Protein AF-A0A1G8JLD0-F1 (afdb_monomer_lite)

Sequence (164 aa):
MHLVMMDKDTTYPDQLTMTPAKEHDRGYLDYERFDRMTDDGYFFVSRLKKNAATREICTFNAGEEKNILSDKMVWIGTPQKLAENVFRVVPEDGHGEVLRLITNRFDISPKEVSDIYRSRWEIELFFKWLKQHVNIKTFYGESENAVKNQVYTALTHCLHVFIQ

InterPro domains:
  IPR002559 Transposase IS4-like domain [PF01609] (25-155)
  IPR012337 Ribonuclease H-like superfamily [SSF53098] (25-160)
  IPR047952 IS4 family transposase [NF033592] (25-159)

Radius of gyration: 19.33 Å; chains: 1; bounding box: 46×34×49 Å

Foldseek 3Di:
DWKWKDAPVDDPPRDIDTDDPDDDDDLLVVQVVQLVCVVVPMKIKDWDDPPWDKAFPDWDDLPPDPFWPTKTWIWTDDPVRTHPDIWIWTWGDPPPDTTTMIINDPPDHSVVSVVSVVVVVVVVVLVVVCVVPQDPPDQPDDDPVSVVVVVVVSVVVSVVVVVD

Structure (mmCIF, N/CA/C/O backbone):
data_AF-A0A1G8JLD0-F1
#
_entry.id   AF-A0A1G8JLD0-F1
#
loop_
_atom_site.group_PDB
_atom_site.id
_atom_site.type_symbol
_atom_site.label_atom_id
_atom_site.label_alt_id
_atom_site.label_comp_id
_atom_site.label_asym_id
_atom_site.label_entity_id
_atom_site.label_seq_id
_atom_site.pdbx_PDB_ins_code
_atom_site.Cartn_x
_atom_site.Cartn_y
_atom_site.Cartn_z
_atom_site.occupancy
_atom_site.B_iso_or_equiv
_atom_site.auth_seq_id
_atom_site.auth_comp_id
_atom_site.auth_asym_id
_atom_site.auth_atom_id
_atom_site.pdbx_PDB_model_num
ATOM 1 N N . MET A 1 1 ? 3.884 9.857 -1.144 1.00 46.53 1 MET A N 1
ATOM 2 C CA . MET A 1 1 ? 3.139 8.602 -0.888 1.00 46.53 1 MET A CA 1
ATOM 3 C C . MET A 1 1 ? 3.301 7.755 -2.134 1.00 46.53 1 MET A C 1
ATOM 5 O O . MET A 1 1 ? 3.071 8.315 -3.194 1.00 46.53 1 MET A O 1
ATOM 9 N N . HIS A 1 2 ? 3.766 6.504 -2.058 1.00 53.81 2 HIS A N 1
ATOM 10 C CA . HIS A 1 2 ? 3.720 5.648 -3.250 1.00 53.81 2 HIS A CA 1
ATOM 11 C C . HIS A 1 2 ? 2.701 4.542 -3.034 1.00 53.81 2 HIS A C 1
ATOM 13 O O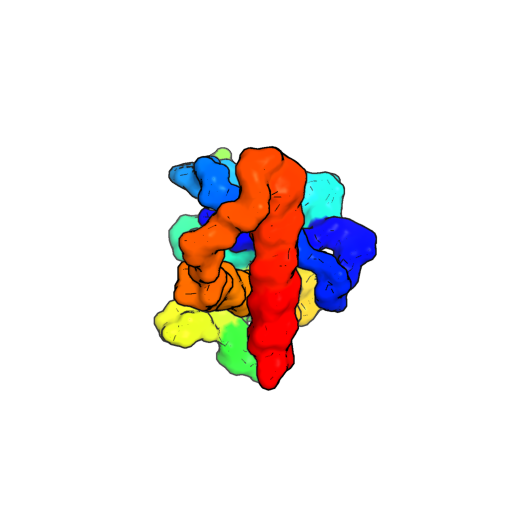 . HIS A 1 2 ? 2.578 4.011 -1.927 1.00 53.81 2 HIS A O 1
ATOM 19 N N . LEU A 1 3 ? 1.981 4.279 -4.110 1.00 61.12 3 LEU A N 1
ATOM 20 C CA . LEU A 1 3 ? 0.708 3.599 -4.166 1.00 61.12 3 LEU A CA 1
ATOM 21 C C . LEU A 1 3 ? 0.865 2.416 -5.112 1.00 61.12 3 LEU A C 1
ATOM 23 O O . LEU A 1 3 ? 1.362 2.594 -6.226 1.00 61.12 3 LEU A O 1
ATOM 27 N N . VAL A 1 4 ? 0.459 1.239 -4.657 1.00 61.78 4 VAL A N 1
ATOM 28 C CA . VAL A 1 4 ? 0.345 0.059 -5.511 1.00 61.78 4 VAL A CA 1
ATOM 29 C C . VAL A 1 4 ? -1.100 -0.019 -5.982 1.00 61.78 4 VAL A C 1
ATOM 31 O O . VAL A 1 4 ? -1.996 0.020 -5.141 1.00 61.78 4 VAL A O 1
ATOM 34 N N . MET A 1 5 ? -1.310 -0.079 -7.299 1.00 63.06 5 MET A N 1
ATOM 35 C CA . MET A 1 5 ? -2.625 -0.082 -7.946 1.00 63.06 5 MET A CA 1
ATOM 36 C C . MET A 1 5 ? -2.847 -1.374 -8.726 1.00 63.06 5 MET A C 1
ATOM 38 O O . MET A 1 5 ? -1.930 -1.854 -9.400 1.00 63.06 5 MET A O 1
ATOM 42 N N . MET A 1 6 ? -4.079 -1.870 -8.688 1.00 60.78 6 MET A N 1
ATOM 43 C CA . MET A 1 6 ? -4.563 -2.985 -9.498 1.00 60.78 6 MET A CA 1
ATOM 44 C C . MET A 1 6 ? -5.938 -2.639 -10.077 1.00 60.78 6 MET A C 1
ATOM 46 O O . MET A 1 6 ? -6.766 -2.035 -9.391 1.00 60.78 6 MET A O 1
ATOM 50 N N . ASP A 1 7 ? -6.161 -2.987 -11.342 1.00 58.12 7 ASP A N 1
ATOM 51 C CA . ASP A 1 7 ? -7.468 -2.868 -11.997 1.00 58.12 7 ASP A CA 1
ATOM 52 C C . ASP A 1 7 ? -8.388 -4.034 -11.575 1.00 58.12 7 ASP A C 1
ATOM 54 O O . ASP A 1 7 ? -7.909 -5.050 -11.064 1.00 58.12 7 ASP A O 1
ATOM 58 N N . LYS A 1 8 ? -9.705 -3.903 -11.773 1.00 50.50 8 LYS A N 1
ATOM 59 C CA . LYS A 1 8 ? -10.717 -4.916 -11.410 1.00 50.50 8 LYS A CA 1
ATOM 60 C C . LYS A 1 8 ? -10.484 -6.267 -12.071 1.00 50.50 8 LYS A C 1
ATOM 62 O O . LYS A 1 8 ? -10.788 -7.292 -11.468 1.00 50.50 8 LYS A O 1
ATOM 67 N N . ASP A 1 9 ? -9.933 -6.260 -13.279 1.00 49.72 9 ASP A N 1
ATOM 68 C CA . ASP A 1 9 ? -9.673 -7.470 -14.059 1.00 49.72 9 ASP A CA 1
ATOM 69 C C . ASP A 1 9 ? -8.317 -8.112 -13.721 1.00 49.72 9 ASP A C 1
ATOM 71 O O . ASP A 1 9 ? -7.913 -9.095 -14.340 1.00 49.72 9 ASP A O 1
ATOM 75 N N . THR A 1 10 ? -7.584 -7.558 -12.747 1.00 53.25 10 THR A N 1
ATOM 76 C CA . THR A 1 10 ? -6.244 -8.017 -12.382 1.00 53.25 10 THR A CA 1
ATOM 77 C C . THR A 1 10 ? -6.238 -8.752 -11.045 1.00 53.25 10 THR A C 1
ATOM 79 O O . THR A 1 10 ? -6.568 -8.192 -9.997 1.00 53.25 10 THR A O 1
ATOM 82 N N . THR A 1 11 ? -5.792 -10.008 -11.061 1.00 49.25 11 THR A N 1
ATOM 83 C CA . THR A 1 11 ? -5.561 -10.798 -9.844 1.00 49.25 11 THR A CA 1
ATOM 84 C C . THR A 1 11 ? -4.099 -10.660 -9.433 1.00 49.25 11 THR A C 1
ATOM 86 O O . THR A 1 11 ? -3.221 -10.639 -10.290 1.00 49.25 11 THR A O 1
ATOM 89 N N . TYR A 1 12 ? -3.796 -10.560 -8.135 1.00 48.78 12 TYR A N 1
ATOM 90 C CA . TYR A 1 12 ? -2.408 -10.707 -7.687 1.00 48.78 12 TYR A CA 1
ATOM 91 C C . TYR A 1 12 ? -1.946 -12.145 -7.990 1.00 48.78 12 TYR A C 1
ATOM 93 O O . TYR A 1 12 ? -2.681 -13.068 -7.629 1.00 48.78 12 TYR A O 1
ATOM 101 N N . PRO A 1 13 ? -0.767 -12.364 -8.610 1.00 48.72 13 PRO A N 1
ATOM 102 C CA . PRO A 1 13 ? 0.320 -11.408 -8.882 1.00 48.72 13 PRO A CA 1
ATOM 103 C C . PRO A 1 13 ? 0.419 -10.882 -10.339 1.00 48.72 13 PRO A C 1
ATOM 105 O O . PRO A 1 13 ? 1.458 -10.345 -10.717 1.00 48.72 13 PRO A O 1
ATOM 108 N N . ASP A 1 14 ? -0.616 -11.017 -11.168 1.00 44.53 14 ASP A N 1
ATOM 109 C CA . ASP A 1 14 ? -0.509 -11.001 -12.637 1.00 44.53 14 ASP A CA 1
ATOM 110 C C . ASP A 1 14 ? -0.166 -9.639 -13.276 1.00 44.53 14 ASP A C 1
ATOM 112 O O . ASP A 1 14 ? 0.464 -9.607 -14.334 1.00 44.53 14 ASP A O 1
ATOM 116 N N . GLN A 1 15 ? -0.522 -8.503 -12.662 1.00 48.38 15 GLN A N 1
ATOM 117 C CA . GLN A 1 15 ? -0.148 -7.170 -13.161 1.00 48.38 15 GLN A CA 1
ATOM 118 C C . GLN A 1 15 ? -0.158 -6.117 -12.041 1.00 48.38 15 GLN A C 1
ATOM 120 O O . GLN A 1 15 ? -1.113 -5.995 -11.278 1.00 48.38 15 GLN A O 1
ATOM 125 N N . LEU A 1 16 ? 0.914 -5.325 -11.942 1.00 48.69 16 LEU A N 1
ATOM 126 C CA . LEU A 1 16 ? 1.089 -4.308 -10.902 1.00 48.69 16 LEU A CA 1
ATOM 127 C C . LEU A 1 16 ? 1.479 -2.983 -11.559 1.00 48.69 16 LEU A C 1
ATOM 129 O O . LEU A 1 16 ? 2.543 -2.874 -12.168 1.00 48.69 16 LEU A O 1
ATOM 133 N N . THR A 1 17 ? 0.621 -1.966 -11.446 1.00 43.81 17 THR A N 1
ATOM 134 C CA . THR A 1 17 ? 0.903 -0.637 -12.007 1.00 43.81 17 THR A CA 1
ATOM 135 C C . THR A 1 17 ? 1.311 0.312 -10.885 1.00 43.81 17 THR A C 1
ATOM 137 O O . THR A 1 17 ? 0.532 0.608 -9.980 1.00 43.81 17 THR A O 1
ATOM 140 N N . MET A 1 18 ? 2.546 0.814 -10.939 1.00 45.03 18 MET A N 1
ATOM 141 C CA . MET A 1 18 ? 3.042 1.837 -10.015 1.00 45.03 18 MET A CA 1
ATOM 142 C C . MET A 1 18 ? 3.069 3.201 -10.695 1.00 45.03 18 MET A C 1
ATOM 144 O O . MET A 1 18 ? 3.731 3.379 -11.716 1.00 45.03 18 MET A O 1
ATOM 148 N N . THR A 1 19 ? 2.412 4.198 -10.105 1.00 42.28 19 THR A N 1
ATOM 149 C CA . THR A 1 19 ? 2.533 5.588 -10.566 1.00 42.28 19 THR A CA 1
ATOM 150 C C . THR A 1 19 ? 3.639 6.314 -9.790 1.00 42.28 19 THR A C 1
ATOM 152 O O . THR A 1 19 ? 3.646 6.268 -8.554 1.00 42.28 19 THR A O 1
ATOM 155 N N . PRO A 1 20 ? 4.576 7.013 -10.463 1.00 34.78 20 PRO A N 1
ATOM 156 C CA . PRO A 1 20 ? 5.553 7.848 -9.780 1.00 34.78 20 PRO A CA 1
ATOM 157 C C . PRO A 1 20 ? 4.844 8.989 -9.043 1.00 34.78 20 PRO A C 1
ATOM 159 O O . PRO A 1 20 ? 4.030 9.720 -9.605 1.00 34.78 20 PRO A O 1
ATOM 162 N N . ALA A 1 21 ? 5.182 9.155 -7.768 1.00 41.16 21 ALA A N 1
ATOM 163 C CA . ALA A 1 21 ? 4.690 10.232 -6.926 1.00 41.16 21 ALA A CA 1
ATOM 164 C C . ALA A 1 21 ? 5.406 11.550 -7.268 1.00 41.16 21 ALA A C 1
ATOM 166 O O . ALA A 1 21 ? 6.278 11.995 -6.526 1.00 41.16 21 ALA A O 1
ATOM 167 N N . LYS A 1 22 ? 5.071 12.181 -8.396 1.00 37.75 22 LYS A N 1
ATOM 168 C CA . LYS A 1 22 ? 5.376 13.603 -8.600 1.00 37.75 22 LYS A CA 1
ATOM 169 C C . LYS A 1 22 ? 4.132 14.420 -8.223 1.00 37.75 22 LYS A C 1
ATOM 171 O O . LYS A 1 22 ? 3.037 14.110 -8.672 1.00 37.75 22 LYS A O 1
ATOM 176 N N . GLU A 1 23 ? 4.329 15.401 -7.339 1.00 37.47 23 GLU A N 1
ATOM 177 C CA . GLU A 1 23 ? 3.379 16.449 -6.892 1.00 37.47 23 GLU A CA 1
ATOM 178 C C . GLU A 1 23 ? 2.284 16.110 -5.860 1.00 37.47 23 GLU A C 1
ATOM 180 O O . GLU A 1 23 ? 1.114 16.355 -6.120 1.00 37.47 23 GLU A O 1
ATOM 185 N N . HIS A 1 24 ? 2.581 15.576 -4.670 1.00 43.19 24 HIS A N 1
ATOM 186 C CA . HIS A 1 24 ? 1.498 15.302 -3.698 1.00 43.19 24 HIS A CA 1
ATOM 187 C C . HIS A 1 24 ? 1.882 15.659 -2.246 1.00 43.19 24 HIS A C 1
ATOM 189 O O . HIS A 1 24 ? 2.104 14.786 -1.406 1.00 43.19 24 HIS A O 1
ATOM 195 N N . ASP A 1 25 ? 1.943 16.968 -1.959 1.00 34.72 25 ASP A N 1
ATOM 196 C CA . ASP A 1 25 ? 2.374 17.559 -0.673 1.00 34.72 25 ASP A CA 1
ATOM 197 C C . ASP A 1 25 ? 1.238 18.062 0.241 1.00 34.72 25 ASP A C 1
ATOM 199 O O . ASP A 1 25 ? 1.463 18.781 1.214 1.00 34.72 25 ASP A O 1
ATOM 203 N N . ARG A 1 26 ? -0.015 17.655 0.011 1.00 44.22 26 ARG A N 1
ATOM 204 C CA . ARG A 1 26 ? -1.113 17.955 0.948 1.00 44.22 26 ARG A CA 1
ATOM 205 C C . ARG A 1 26 ? -1.852 16.681 1.309 1.00 44.22 26 ARG A C 1
ATOM 207 O O . ARG A 1 26 ? -2.461 16.066 0.449 1.00 44.22 26 ARG A O 1
ATOM 214 N N . GLY A 1 27 ? -1.847 16.315 2.595 1.00 47.06 27 GLY A N 1
ATOM 215 C CA . GLY A 1 27 ? -2.547 15.126 3.114 1.00 47.06 27 GLY A CA 1
ATOM 216 C C . GLY A 1 27 ? -4.050 15.069 2.811 1.00 47.06 27 GLY A C 1
ATOM 217 O O . GLY A 1 27 ? -4.643 14.010 2.934 1.00 47.06 27 GLY A O 1
ATOM 218 N N . TYR A 1 28 ? -4.648 16.181 2.374 1.00 50.06 28 TYR A N 1
ATOM 219 C CA . TYR A 1 28 ? -6.040 16.264 1.932 1.00 50.06 28 TYR A CA 1
ATOM 220 C C . TYR A 1 28 ? -6.277 15.774 0.494 1.00 50.06 28 TYR A C 1
ATOM 222 O O . TYR A 1 28 ? -7.378 15.323 0.208 1.00 50.06 28 TYR A O 1
ATOM 230 N N . LEU A 1 29 ? -5.274 15.856 -0.393 1.00 56.19 29 LEU A N 1
ATOM 231 C CA . LEU A 1 29 ? -5.353 15.308 -1.760 1.00 56.19 29 LEU A CA 1
ATOM 232 C C . LEU A 1 29 ? -5.322 13.773 -1.754 1.00 56.19 29 LEU A C 1
ATOM 234 O O . LEU A 1 29 ? -5.737 13.143 -2.721 1.00 56.19 29 LEU A O 1
ATOM 238 N N . ASP A 1 30 ? -4.835 13.174 -0.665 1.00 71.62 30 ASP A N 1
ATOM 239 C CA . ASP A 1 30 ? -4.692 11.726 -0.551 1.00 71.62 30 ASP A CA 1
ATOM 240 C C . ASP A 1 30 ? -6.057 11.033 -0.325 1.00 71.62 30 ASP A C 1
ATOM 242 O O . ASP A 1 30 ? -6.269 9.955 -0.869 1.00 71.62 30 ASP A O 1
ATOM 246 N N . TYR A 1 31 ? -7.004 11.645 0.407 1.00 85.75 31 TYR A N 1
ATOM 247 C CA . TYR A 1 31 ? -8.307 11.022 0.720 1.00 85.75 31 TYR A CA 1
ATOM 248 C C . TYR A 1 31 ? -9.280 11.036 -0.459 1.00 85.75 31 TYR A C 1
ATOM 250 O O . TYR A 1 31 ? -9.759 9.979 -0.847 1.00 85.75 31 TYR A O 1
ATOM 258 N N . GLU A 1 32 ? -9.480 12.199 -1.092 1.00 85.62 32 GLU A N 1
ATOM 259 C CA . GLU A 1 32 ? -10.313 12.321 -2.305 1.00 85.62 32 GLU A CA 1
ATOM 260 C C . GLU A 1 32 ? -9.821 11.391 -3.423 1.00 85.62 32 GLU A C 1
ATOM 262 O O . GLU A 1 32 ? -10.594 10.915 -4.249 1.00 85.62 32 GLU A O 1
ATOM 267 N N . ARG A 1 33 ? -8.512 11.117 -3.458 1.00 85.25 33 ARG A N 1
ATOM 268 C CA . ARG A 1 33 ? -7.926 10.159 -4.392 1.00 85.25 33 ARG A CA 1
ATOM 269 C C . ARG A 1 33 ? -8.284 8.716 -4.042 1.00 85.25 33 ARG A C 1
ATOM 271 O O . ARG A 1 33 ? -8.568 7.951 -4.956 1.00 85.25 33 ARG A O 1
ATOM 278 N N . PHE A 1 34 ? -8.246 8.336 -2.766 1.00 90.12 34 PHE A N 1
ATOM 279 C CA . PHE A 1 34 ? -8.678 7.003 -2.343 1.00 90.12 34 PHE A CA 1
ATOM 280 C C . PHE A 1 34 ? -10.165 6.775 -2.616 1.00 90.12 34 PHE A C 1
ATOM 282 O O . PHE A 1 34 ? -10.520 5.687 -3.068 1.00 90.12 34 PHE A O 1
ATOM 289 N N . ASP A 1 35 ? -10.994 7.799 -2.402 1.00 91.69 35 ASP A N 1
ATOM 290 C CA . ASP A 1 35 ? -12.416 7.768 -2.749 1.00 91.69 35 ASP A CA 1
ATOM 291 C C . ASP A 1 35 ? -12.591 7.565 -4.250 1.00 91.69 35 ASP A C 1
ATOM 293 O O . ASP A 1 35 ? -13.083 6.522 -4.662 1.00 91.69 35 ASP A O 1
ATOM 297 N N . ARG A 1 36 ? -12.030 8.461 -5.073 1.00 90.69 36 ARG A N 1
ATOM 298 C CA . ARG A 1 36 ? -12.125 8.361 -6.536 1.00 90.69 36 ARG A CA 1
ATOM 299 C C . ARG A 1 36 ? -11.665 7.010 -7.065 1.00 90.69 36 ARG A C 1
ATOM 301 O O . ARG A 1 36 ? -12.315 6.430 -7.916 1.00 90.69 36 ARG A O 1
ATOM 308 N N . MET A 1 37 ? -10.538 6.502 -6.574 1.00 87.81 37 MET A N 1
ATOM 309 C CA . MET A 1 37 ? -10.045 5.196 -7.001 1.00 87.81 37 MET A CA 1
ATOM 310 C C . MET A 1 37 ? -11.001 4.068 -6.630 1.00 87.81 37 MET A C 1
ATOM 312 O O . MET A 1 37 ? -11.160 3.142 -7.414 1.00 87.81 37 MET A O 1
ATOM 316 N N . THR A 1 38 ? -11.627 4.147 -5.458 1.00 92.25 38 THR A N 1
ATOM 317 C CA . THR A 1 38 ? -12.635 3.173 -5.032 1.00 92.25 38 THR A CA 1
ATOM 318 C C . THR A 1 38 ? -13.884 3.272 -5.902 1.00 92.25 38 THR A C 1
ATOM 320 O O . THR A 1 38 ? -14.363 2.243 -6.378 1.00 92.25 38 THR A O 1
ATOM 323 N N . ASP A 1 39 ? -14.348 4.489 -6.184 1.00 92.44 39 ASP A N 1
ATOM 324 C CA . ASP A 1 39 ? -15.528 4.758 -7.010 1.00 92.44 39 ASP A CA 1
ATOM 325 C C . ASP A 1 39 ? -15.315 4.314 -8.468 1.00 92.44 39 ASP A C 1
ATOM 327 O O . ASP A 1 39 ? -16.179 3.670 -9.066 1.00 92.44 39 ASP A O 1
ATOM 331 N N . ASP A 1 40 ? -14.120 4.562 -9.011 1.00 90.94 40 ASP A N 1
ATOM 332 C CA . ASP A 1 40 ? -13.684 4.103 -10.334 1.00 90.94 40 ASP A CA 1
ATOM 333 C C . ASP A 1 40 ? -13.429 2.581 -10.364 1.00 90.94 40 ASP A C 1
ATOM 335 O O . ASP A 1 40 ? -13.303 1.975 -11.429 1.00 90.94 40 ASP A O 1
ATOM 339 N N . GLY A 1 41 ? -13.393 1.931 -9.197 1.00 88.06 41 GLY A N 1
ATOM 340 C CA . GLY A 1 41 ? -13.278 0.487 -9.061 1.00 88.06 41 GLY A CA 1
ATOM 341 C C . GLY A 1 41 ? -11.867 -0.067 -8.915 1.00 88.06 41 GLY A C 1
ATOM 342 O O . GLY A 1 41 ? -11.716 -1.282 -8.856 1.00 88.06 41 GLY A O 1
ATOM 343 N N . TYR A 1 42 ? -10.847 0.776 -8.839 1.00 87.69 42 TYR A N 1
ATOM 344 C CA . TYR A 1 42 ? -9.471 0.337 -8.651 1.00 87.69 42 TYR A CA 1
ATOM 345 C C . TYR A 1 42 ? -9.221 -0.174 -7.241 1.00 87.69 42 TYR A C 1
ATOM 347 O O . TYR A 1 42 ? -9.708 0.382 -6.256 1.00 87.69 42 TYR A O 1
ATOM 355 N N . PHE A 1 43 ? -8.345 -1.165 -7.136 1.00 91.00 43 PHE A N 1
ATOM 356 C CA . PHE A 1 43 ? -7.837 -1.649 -5.866 1.00 91.00 43 PHE A CA 1
ATOM 357 C C . PHE A 1 43 ? -6.451 -1.104 -5.572 1.00 91.00 43 PHE A C 1
ATOM 359 O O . PHE A 1 43 ? -5.638 -0.904 -6.478 1.00 91.00 43 PHE A O 1
ATOM 366 N N . PHE A 1 44 ? -6.161 -0.875 -4.291 1.00 90.25 44 PHE A N 1
ATOM 367 C CA . PHE A 1 44 ? -4.866 -0.329 -3.913 1.00 90.25 44 PHE A CA 1
ATOM 368 C C . PHE A 1 44 ? -4.357 -0.771 -2.551 1.00 90.25 44 PHE A C 1
ATOM 370 O O . PHE A 1 44 ? -5.132 -1.075 -1.651 1.00 90.25 44 PHE A O 1
ATOM 377 N N . VAL A 1 45 ? -3.037 -0.693 -2.378 1.00 91.56 45 VAL A N 1
ATOM 378 C CA . VAL A 1 45 ? -2.373 -0.703 -1.070 1.00 91.56 45 VAL A CA 1
ATOM 379 C C . VAL A 1 45 ? -1.419 0.489 -0.994 1.00 91.56 45 VAL A C 1
ATOM 381 O O . VAL A 1 45 ? -0.625 0.742 -1.904 1.00 91.56 45 VAL A O 1
ATOM 384 N N . SER A 1 46 ? -1.500 1.251 0.096 1.00 90.06 46 SER A N 1
ATOM 385 C CA . SER A 1 46 ? -0.662 2.430 0.330 1.00 90.06 46 SER A CA 1
ATOM 386 C C . SER A 1 46 ? -0.208 2.525 1.778 1.00 90.06 46 SER A C 1
ATOM 388 O O . SER A 1 46 ? -0.841 1.984 2.678 1.00 90.06 46 SER A O 1
ATOM 390 N N . ARG A 1 47 ? 0.852 3.297 2.029 1.00 89.44 47 ARG A N 1
ATOM 391 C CA . ARG A 1 47 ? 1.240 3.687 3.387 1.00 89.44 47 ARG A CA 1
ATOM 392 C C . ARG A 1 47 ? 0.516 4.963 3.788 1.00 89.44 47 ARG A C 1
ATOM 394 O O . ARG A 1 47 ? 0.732 6.024 3.199 1.00 89.44 47 ARG A O 1
ATOM 401 N N . LEU A 1 48 ? -0.269 4.868 4.849 1.00 89.19 48 LEU A N 1
ATOM 402 C CA . LEU A 1 48 ? -0.916 5.996 5.488 1.00 89.19 48 LEU A CA 1
ATOM 403 C C . LEU A 1 48 ? 0.101 6.803 6.316 1.00 89.19 48 LEU A C 1
ATOM 405 O O . LEU A 1 48 ? 0.991 6.250 6.972 1.00 89.19 48 LEU A O 1
ATOM 409 N N . LYS A 1 49 ? -0.015 8.137 6.293 1.00 85.44 49 LYS A N 1
ATOM 410 C CA . LYS A 1 49 ? 0.857 9.029 7.078 1.00 85.44 49 LYS A CA 1
ATOM 411 C C . LYS A 1 49 ? 0.650 8.790 8.578 1.00 85.44 49 LYS A C 1
ATOM 413 O O . LYS A 1 49 ? -0.468 8.540 9.024 1.00 85.44 49 LYS A O 1
ATOM 418 N N . LYS A 1 50 ? 1.717 8.915 9.380 1.00 83.31 50 LYS A N 1
ATOM 419 C CA . LYS A 1 50 ? 1.664 8.676 10.839 1.00 83.31 50 LYS A CA 1
ATOM 420 C C . LYS A 1 50 ? 0.573 9.497 11.530 1.00 83.31 50 LYS A C 1
ATOM 422 O O . LYS A 1 50 ? -0.165 8.962 12.348 1.00 83.31 50 LYS A O 1
ATOM 427 N N . ASN A 1 51 ? 0.443 10.763 11.147 1.00 83.50 51 ASN A N 1
ATOM 428 C CA . ASN A 1 51 ? -0.521 11.721 11.683 1.00 83.50 51 ASN A CA 1
ATOM 429 C C . ASN A 1 51 ? -1.886 11.710 10.970 1.00 83.50 51 ASN A C 1
ATOM 431 O O . ASN A 1 51 ? -2.697 12.59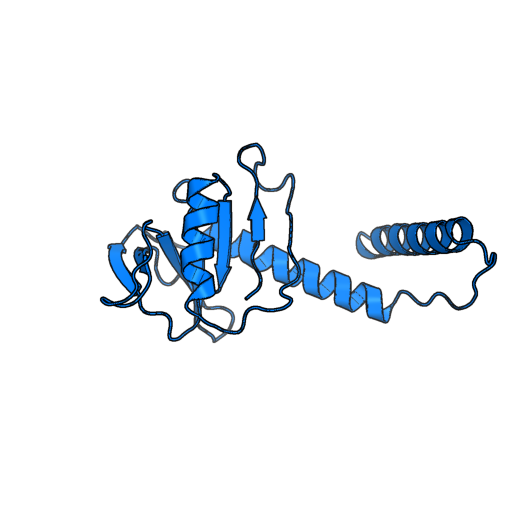9 11.220 1.00 83.50 51 ASN A O 1
ATOM 435 N N . ALA A 1 52 ? -2.148 10.758 10.070 1.00 87.06 52 ALA A N 1
ATOM 436 C CA . ALA A 1 52 ? -3.454 10.653 9.437 1.00 87.06 52 ALA A CA 1
ATOM 437 C C . ALA A 1 52 ? -4.512 10.285 10.483 1.00 87.06 52 ALA A C 1
ATOM 439 O O . ALA A 1 52 ? -4.393 9.262 11.173 1.00 87.06 52 ALA A O 1
ATOM 440 N N . ALA A 1 53 ? -5.537 11.129 10.579 1.00 89.81 53 ALA A N 1
ATOM 441 C CA . ALA A 1 53 ? -6.686 10.902 11.436 1.00 89.81 53 ALA A CA 1
ATOM 442 C C . ALA A 1 53 ? -7.507 9.728 10.896 1.00 89.81 53 ALA A C 1
ATOM 444 O O . ALA A 1 53 ? -7.816 9.663 9.706 1.00 89.81 53 ALA A O 1
ATOM 445 N N . THR A 1 54 ? -7.834 8.793 11.781 1.00 92.06 54 THR A N 1
ATOM 446 C CA . THR A 1 54 ? -8.663 7.631 11.466 1.00 92.06 54 THR A CA 1
ATOM 447 C C . THR A 1 54 ? -9.629 7.383 12.602 1.00 92.06 54 THR A C 1
ATOM 449 O O . THR A 1 54 ? -9.228 7.422 13.767 1.00 92.06 54 THR A O 1
ATOM 452 N N . ARG A 1 55 ? -10.876 7.076 12.265 1.00 93.06 55 ARG A N 1
ATOM 453 C CA . ARG A 1 55 ? -11.906 6.671 13.213 1.00 93.06 55 ARG A CA 1
ATOM 454 C C . ARG A 1 55 ? -12.249 5.212 12.959 1.00 93.06 55 ARG A C 1
ATOM 456 O O . ARG A 1 55 ? -12.764 4.877 11.898 1.00 93.06 55 ARG A O 1
ATOM 463 N N . GLU A 1 56 ? -11.939 4.362 13.928 1.00 95.00 56 GLU A N 1
ATOM 464 C CA . GLU A 1 56 ? -12.252 2.935 13.870 1.00 95.00 56 GLU A CA 1
ATOM 465 C C . GLU A 1 56 ? -13.770 2.709 13.836 1.00 95.00 56 GLU A C 1
ATOM 467 O O . GLU A 1 56 ? -14.523 3.384 14.541 1.00 95.00 56 GLU A O 1
ATOM 472 N N . ILE A 1 57 ? -14.195 1.771 12.992 1.00 96.00 57 ILE A N 1
ATOM 473 C CA . ILE A 1 57 ? -15.576 1.293 12.886 1.00 96.00 57 ILE A CA 1
ATOM 474 C C . ILE A 1 57 ? -15.668 -0.099 13.508 1.00 96.00 57 ILE A C 1
ATOM 476 O O . ILE A 1 57 ? -16.524 -0.343 14.355 1.00 96.00 57 ILE A O 1
ATOM 480 N N . CYS A 1 58 ? -14.763 -0.995 13.114 1.00 95.19 58 CYS A N 1
ATOM 481 C CA . CYS A 1 58 ? -14.610 -2.314 13.711 1.00 95.19 58 CYS A CA 1
ATOM 482 C C . CYS A 1 58 ? -13.183 -2.845 13.522 1.00 95.19 58 CYS A C 1
ATOM 484 O O . CYS A 1 58 ? -12.420 -2.360 12.681 1.00 95.19 58 CYS A O 1
ATOM 486 N N . THR A 1 59 ? -12.846 -3.863 14.310 1.00 96.31 59 THR A N 1
ATOM 487 C CA . THR A 1 59 ? -11.588 -4.605 14.226 1.00 96.31 59 THR A CA 1
ATOM 488 C C . THR A 1 59 ? -11.884 -6.027 13.745 1.00 96.31 59 THR A C 1
ATOM 490 O O . THR A 1 59 ? -12.799 -6.680 14.249 1.00 96.31 59 THR A O 1
ATOM 493 N N . PHE A 1 60 ? -11.118 -6.492 12.763 1.00 93.06 60 PHE A N 1
ATOM 494 C CA . PHE A 1 60 ? -11.143 -7.853 12.238 1.00 93.06 60 PHE A CA 1
ATOM 495 C C . PHE A 1 60 ? -10.137 -8.745 12.977 1.00 93.06 60 PHE A C 1
ATOM 497 O O . PHE A 1 60 ? -9.278 -8.270 13.724 1.00 93.06 60 PHE A O 1
ATOM 504 N N . ASN A 1 61 ? -10.226 -10.059 12.759 1.00 89.69 61 ASN A N 1
ATOM 505 C CA . ASN A 1 61 ? -9.214 -10.987 13.252 1.00 89.69 61 ASN A CA 1
ATOM 506 C C . ASN A 1 61 ? -7.938 -10.855 12.401 1.00 89.69 61 ASN A C 1
ATOM 508 O O . ASN A 1 61 ? -7.961 -11.145 11.208 1.00 89.69 61 ASN A O 1
ATOM 512 N N . ALA A 1 62 ? -6.835 -10.439 13.024 1.00 84.38 62 ALA A N 1
ATOM 513 C CA . ALA A 1 62 ? -5.537 -10.283 12.367 1.00 84.38 62 ALA A CA 1
ATOM 514 C C . ALA A 1 62 ? -4.832 -11.621 12.051 1.00 84.38 62 ALA A C 1
ATOM 516 O O . ALA A 1 62 ? -3.817 -11.627 11.358 1.00 84.38 62 ALA A O 1
ATOM 517 N N . GLY A 1 63 ? -5.367 -12.749 12.530 1.00 85.00 63 GLY A N 1
ATOM 518 C CA . GLY A 1 63 ? -4.746 -14.065 12.407 1.00 85.00 63 GLY A CA 1
ATOM 519 C C . GLY A 1 63 ? -3.571 -14.252 13.371 1.00 85.00 63 GLY A C 1
ATOM 520 O O . GLY A 1 63 ? -3.467 -13.569 14.388 1.00 85.00 63 GLY A O 1
ATOM 521 N N . GLU A 1 64 ? -2.692 -15.203 13.053 1.00 83.62 64 GLU A N 1
ATOM 522 C CA . GLU A 1 64 ? -1.519 -15.558 13.873 1.00 83.62 64 GLU A CA 1
ATOM 523 C C . GLU A 1 64 ? -0.218 -14.875 13.405 1.00 83.62 64 GLU A C 1
ATOM 525 O O . GLU A 1 64 ? 0.869 -15.158 13.915 1.00 83.62 64 GLU A O 1
ATOM 530 N N . GLU A 1 65 ? -0.310 -13.970 12.428 1.00 86.44 65 GLU A N 1
ATOM 531 C CA . GLU A 1 65 ? 0.849 -13.306 11.834 1.00 86.44 65 GLU A CA 1
ATOM 532 C C . GLU A 1 65 ? 1.506 -12.337 12.819 1.00 86.44 65 GLU A C 1
ATOM 534 O O . GLU A 1 65 ? 0.937 -11.317 13.203 1.00 86.44 65 GLU A O 1
ATOM 539 N N . LYS A 1 66 ? 2.749 -12.636 13.209 1.00 83.44 66 LYS A N 1
ATOM 540 C CA . LYS A 1 66 ? 3.456 -11.903 14.274 1.00 83.44 66 LYS A CA 1
ATOM 541 C C . LYS A 1 66 ? 3.750 -10.442 13.936 1.00 83.44 66 LYS A C 1
ATOM 543 O O . LYS A 1 66 ? 3.895 -9.633 14.846 1.00 83.44 66 LYS A O 1
ATOM 548 N N . ASN A 1 67 ? 3.907 -10.118 12.654 1.00 90.12 67 ASN A N 1
ATOM 549 C CA . ASN A 1 67 ? 4.201 -8.760 12.200 1.00 90.12 67 ASN A CA 1
ATOM 550 C C . ASN A 1 67 ? 2.940 -7.902 12.047 1.00 90.12 67 ASN A C 1
ATOM 552 O O . ASN A 1 67 ? 3.063 -6.680 12.016 1.00 90.12 67 ASN A O 1
ATOM 556 N N . ILE A 1 68 ? 1.750 -8.502 11.963 1.00 94.62 68 ILE A N 1
ATOM 557 C CA . ILE A 1 68 ? 0.488 -7.771 11.844 1.00 94.62 68 ILE A CA 1
ATOM 558 C C . ILE A 1 68 ? 0.001 -7.400 13.246 1.00 94.62 68 ILE A C 1
ATOM 560 O O . ILE A 1 68 ? -0.296 -8.255 14.074 1.00 94.62 68 ILE A O 1
ATOM 56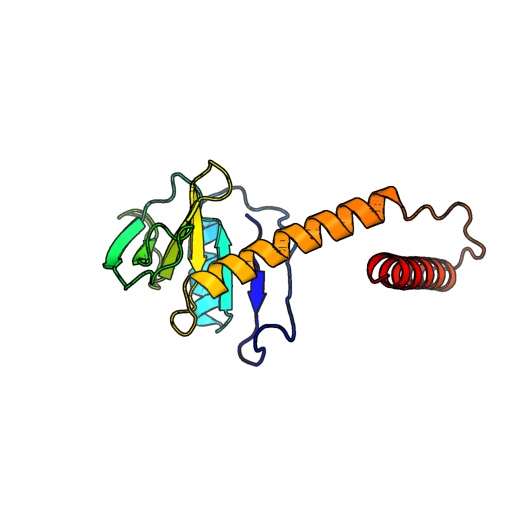4 N N . LEU A 1 69 ? -0.102 -6.101 13.520 1.00 94.25 69 LEU A N 1
ATOM 565 C CA . LEU A 1 69 ? -0.482 -5.596 14.842 1.00 94.25 69 LEU A CA 1
ATOM 566 C C . LEU A 1 69 ? -1.997 -5.526 15.017 1.00 94.25 69 LEU A C 1
ATOM 568 O O . LEU A 1 69 ? -2.508 -5.648 16.127 1.00 94.25 69 LEU A O 1
ATOM 572 N N . SER A 1 70 ? -2.719 -5.252 13.931 1.00 95.06 70 SER A N 1
ATOM 573 C CA . SER A 1 70 ? -4.181 -5.266 13.905 1.00 95.06 70 SER A CA 1
ATOM 574 C C . SER A 1 70 ? -4.695 -5.232 12.471 1.00 95.06 70 SER A C 1
ATOM 576 O O . SER A 1 70 ? -3.957 -4.917 11.539 1.00 95.06 70 SER A O 1
ATOM 578 N N . ASP A 1 71 ? -5.983 -5.499 12.318 1.00 96.81 71 ASP A N 1
ATOM 579 C CA . ASP A 1 71 ? -6.700 -5.350 11.062 1.00 96.81 71 ASP A CA 1
ATOM 580 C C . ASP A 1 71 ? -8.023 -4.631 11.335 1.00 96.81 71 ASP A C 1
ATOM 582 O O . ASP A 1 71 ? -8.799 -5.068 12.183 1.00 96.81 71 ASP A O 1
ATOM 586 N N . LYS A 1 72 ? -8.254 -3.475 10.707 1.00 97.12 72 LYS A N 1
ATOM 587 C CA . LYS A 1 72 ? -9.324 -2.551 11.111 1.00 97.12 72 LYS A CA 1
ATOM 588 C C . LYS A 1 72 ? -10.063 -1.966 9.927 1.00 97.12 72 LYS A C 1
ATOM 590 O O . LYS A 1 72 ? -9.436 -1.524 8.971 1.00 97.12 72 LYS A O 1
ATOM 595 N N . MET A 1 73 ? -11.380 -1.831 10.048 1.00 97.50 73 MET A N 1
ATOM 596 C CA . MET A 1 73 ? -12.175 -0.969 9.177 1.00 97.50 73 MET A CA 1
ATOM 597 C C . MET A 1 73 ? -12.273 0.425 9.792 1.00 97.50 73 MET A C 1
ATOM 599 O O . MET A 1 73 ? -12.644 0.570 10.960 1.00 97.50 73 MET A O 1
ATOM 603 N N . VAL A 1 74 ? -11.943 1.459 9.024 1.00 96.06 74 VAL A N 1
ATOM 604 C CA . VAL A 1 74 ? -11.869 2.843 9.498 1.00 96.06 74 VAL A CA 1
ATOM 605 C C . VAL A 1 74 ? -12.497 3.824 8.512 1.00 96.06 74 VAL A C 1
ATOM 607 O O . VAL A 1 74 ? -12.426 3.659 7.295 1.00 96.06 74 VAL A O 1
ATOM 610 N N . TRP A 1 75 ? -13.019 4.917 9.058 1.00 94.50 75 TRP A N 1
ATOM 611 C CA . TRP A 1 75 ? -13.137 6.178 8.336 1.00 94.50 75 TRP A CA 1
ATOM 612 C C . TRP A 1 75 ? -11.804 6.925 8.394 1.00 94.50 75 TRP A C 1
ATOM 614 O O . TRP A 1 75 ? -11.171 6.972 9.455 1.00 94.50 75 TRP A O 1
ATOM 624 N N . ILE A 1 76 ? -11.382 7.542 7.292 1.00 91.75 76 ILE A N 1
ATOM 625 C CA . ILE A 1 76 ? -10.152 8.346 7.242 1.00 91.75 76 ILE A CA 1
ATOM 626 C C . ILE A 1 76 ? -10.483 9.834 7.116 1.00 91.75 76 ILE A C 1
ATOM 628 O O . ILE A 1 76 ? -11.404 10.217 6.401 1.00 91.75 76 ILE A O 1
ATOM 632 N N . GLY A 1 77 ? -9.731 10.678 7.820 1.00 88.38 77 GLY A N 1
ATOM 633 C CA . GLY A 1 77 ? -9.927 12.126 7.837 1.00 88.38 77 GLY A CA 1
ATOM 634 C C . GLY A 1 77 ? -10.375 12.689 9.184 1.00 88.38 77 GLY A C 1
ATOM 635 O O . GLY A 1 77 ? -10.455 11.988 10.193 1.00 88.38 77 GLY A O 1
ATOM 636 N N . THR A 1 78 ? -10.590 14.002 9.212 1.00 85.38 78 THR A N 1
ATOM 637 C CA . THR A 1 78 ? -11.067 14.732 10.398 1.00 85.38 78 THR A CA 1
ATOM 638 C C . THR A 1 78 ? -12.572 14.982 10.285 1.00 85.38 78 THR A C 1
ATOM 640 O O . THR A 1 78 ? -13.122 14.864 9.192 1.00 85.38 78 THR A O 1
ATOM 643 N N . PRO A 1 79 ? -13.267 15.393 11.363 1.00 81.75 79 PRO A N 1
ATOM 644 C CA . PRO A 1 79 ? -14.690 15.732 11.281 1.00 81.75 79 PRO A CA 1
ATOM 645 C C . PRO A 1 79 ? -15.024 16.805 10.235 1.00 81.75 79 PRO A C 1
ATOM 647 O O . PRO A 1 79 ? -16.136 16.824 9.725 1.00 81.75 79 PRO A O 1
ATOM 650 N N . GLN A 1 80 ? -14.078 17.698 9.916 1.00 80.62 80 GLN A N 1
ATOM 651 C CA . GLN A 1 80 ? -14.265 18.726 8.886 1.00 80.62 80 GLN A CA 1
ATOM 652 C C . GLN A 1 80 ? -14.020 18.213 7.462 1.00 80.62 80 GLN A C 1
ATOM 654 O O . GLN A 1 80 ? -14.511 18.814 6.512 1.00 80.62 80 GLN A O 1
ATOM 659 N N . LYS A 1 81 ? -13.213 17.159 7.302 1.00 80.00 81 LYS A N 1
ATOM 660 C CA . LYS A 1 81 ? -12.853 16.600 5.998 1.00 80.00 81 LYS A CA 1
ATOM 661 C C . LYS A 1 81 ? -12.606 15.101 6.139 1.00 80.00 81 LYS A C 1
ATOM 663 O O . LYS A 1 81 ? -11.481 14.667 6.409 1.00 80.00 81 LYS A O 1
ATOM 668 N N . LEU A 1 82 ? -13.699 14.357 6.009 1.00 86.12 82 LEU A N 1
ATOM 669 C CA . LEU A 1 82 ? -13.773 12.901 6.048 1.00 86.12 82 LEU A CA 1
ATOM 670 C C . LEU A 1 82 ? -13.811 12.371 4.613 1.00 86.12 82 LEU A C 1
ATOM 672 O O . LEU A 1 82 ? -14.407 13.019 3.756 1.00 86.12 82 LEU A O 1
ATOM 676 N N . ALA A 1 83 ? -13.187 11.224 4.367 1.00 89.12 83 ALA A N 1
ATOM 677 C CA . ALA A 1 83 ? -13.416 10.484 3.133 1.00 89.12 83 ALA A CA 1
ATOM 678 C C . ALA A 1 83 ? -14.866 9.987 3.052 1.00 89.12 83 ALA A C 1
ATOM 680 O O . ALA A 1 83 ? -15.511 9.776 4.084 1.00 89.12 83 ALA A O 1
ATOM 681 N N . GLU A 1 84 ? -15.353 9.801 1.831 1.00 91.94 84 GLU A N 1
ATOM 682 C CA . GLU A 1 84 ? -16.714 9.330 1.551 1.00 91.94 84 GLU A CA 1
ATOM 683 C C . GLU A 1 84 ? -16.837 7.808 1.666 1.00 91.94 84 GLU A C 1
ATOM 685 O O . GLU A 1 84 ? -17.876 7.301 2.097 1.00 91.94 84 GLU A O 1
ATOM 690 N N . ASN A 1 85 ? -15.758 7.082 1.372 1.00 94.25 85 ASN A N 1
ATOM 691 C CA . ASN A 1 85 ? -15.676 5.637 1.517 1.00 94.25 85 ASN A CA 1
ATOM 692 C C . ASN A 1 85 ? -15.024 5.211 2.844 1.00 94.25 85 ASN A C 1
ATOM 694 O O . ASN A 1 85 ? -14.244 5.931 3.479 1.00 94.25 85 ASN A O 1
ATOM 698 N N . VAL A 1 86 ? -15.324 3.974 3.246 1.00 95.38 86 VAL A N 1
ATOM 699 C CA . VAL A 1 86 ? -14.640 3.284 4.346 1.00 95.38 86 VAL A CA 1
ATOM 700 C C . VAL A 1 86 ? -13.458 2.488 3.814 1.00 95.38 86 VAL A C 1
ATOM 702 O O . VAL A 1 86 ? -13.528 1.876 2.750 1.00 95.38 86 VAL A O 1
ATOM 705 N N . PHE A 1 87 ? -12.378 2.448 4.587 1.00 96.31 87 PHE A N 1
ATOM 706 C CA . PHE A 1 87 ? -11.154 1.759 4.197 1.00 96.31 87 PHE A CA 1
ATOM 707 C C . PHE A 1 87 ? -10.713 0.773 5.262 1.00 96.31 87 PHE A C 1
ATOM 709 O O . PHE A 1 87 ? -11.088 0.865 6.432 1.00 96.31 87 PHE A O 1
ATOM 716 N N . ARG A 1 88 ? -9.862 -0.159 4.858 1.00 97.19 88 ARG A N 1
ATOM 717 C CA . ARG A 1 88 ? -9.177 -1.072 5.757 1.00 97.19 88 ARG A CA 1
ATOM 718 C C . ARG A 1 88 ? -7.793 -0.530 6.073 1.00 97.19 88 ARG A C 1
ATOM 720 O O . ARG A 1 88 ? -7.071 -0.106 5.171 1.00 97.19 88 ARG A O 1
ATOM 727 N N . VAL A 1 89 ? -7.415 -0.548 7.347 1.00 96.62 89 VAL A N 1
ATOM 728 C CA . VAL A 1 89 ? -6.068 -0.226 7.811 1.00 96.62 89 VAL A CA 1
ATOM 729 C C . VAL A 1 89 ? -5.463 -1.433 8.511 1.00 96.62 89 VAL A C 1
ATOM 731 O O . VAL A 1 89 ? -6.028 -1.943 9.476 1.00 96.62 89 VAL A O 1
ATOM 734 N N . VAL A 1 90 ? -4.282 -1.830 8.045 1.00 96.25 90 VAL A N 1
ATOM 735 C CA . VAL A 1 90 ? -3.489 -2.949 8.558 1.00 96.25 90 VAL A CA 1
ATOM 736 C C . VAL A 1 90 ? -2.159 -2.395 9.076 1.00 96.25 90 VAL A C 1
ATOM 738 O O . VAL A 1 90 ? -1.239 -2.152 8.290 1.00 96.25 90 VAL A O 1
ATOM 741 N N . PRO A 1 91 ? -2.052 -2.069 10.376 1.00 95.06 91 PRO A N 1
ATOM 742 C CA . PRO A 1 91 ? -0.783 -1.710 10.982 1.00 95.06 91 PRO A CA 1
ATOM 743 C C . PRO A 1 91 ? 0.115 -2.938 11.133 1.00 95.06 91 PRO A C 1
ATOM 745 O O . PRO A 1 91 ? -0.315 -3.951 11.682 1.00 95.06 91 PRO A O 1
ATOM 748 N N . GLU A 1 92 ? 1.370 -2.817 10.721 1.00 94.12 92 GLU A N 1
ATOM 749 C CA . GLU A 1 92 ? 2.385 -3.860 10.856 1.00 94.12 92 GLU A CA 1
ATOM 750 C C . GLU A 1 92 ? 3.705 -3.309 11.406 1.00 94.12 92 GLU A C 1
ATOM 752 O O . GLU A 1 92 ? 3.987 -2.112 11.290 1.00 94.12 92 GLU A O 1
ATOM 757 N N . ASP A 1 93 ? 4.526 -4.181 11.990 1.00 91.81 93 ASP A N 1
ATOM 758 C CA . ASP A 1 93 ? 5.903 -3.857 12.362 1.00 91.81 93 ASP A CA 1
ATOM 759 C C . ASP A 1 93 ? 6.845 -4.009 11.156 1.00 91.81 93 ASP A C 1
ATOM 761 O O . ASP A 1 93 ? 7.220 -5.113 10.758 1.00 91.81 93 ASP A O 1
ATOM 765 N N . GLY A 1 94 ? 7.239 -2.877 10.572 1.00 82.62 94 GLY A N 1
ATOM 766 C CA . GLY A 1 94 ? 8.190 -2.787 9.468 1.00 82.62 94 GLY A CA 1
ATOM 767 C C . GLY A 1 94 ? 9.624 -2.594 9.956 1.00 82.62 94 GLY A C 1
ATOM 768 O O . GLY A 1 94 ? 10.259 -1.608 9.588 1.00 82.62 94 GLY A O 1
ATOM 769 N N . HIS A 1 95 ? 10.129 -3.519 10.776 1.00 81.38 95 HIS A N 1
ATOM 770 C CA . HIS A 1 95 ? 11.487 -3.500 11.344 1.00 81.38 95 HIS A CA 1
ATOM 771 C C . HIS A 1 95 ? 11.750 -2.349 12.333 1.00 81.38 95 HIS A C 1
ATOM 773 O O . HIS A 1 95 ? 12.712 -1.591 12.194 1.00 81.38 95 HIS A O 1
ATOM 779 N N . GLY A 1 96 ? 10.909 -2.229 13.362 1.00 81.62 96 GLY A N 1
ATOM 780 C CA . GLY A 1 96 ? 11.049 -1.231 14.426 1.00 81.62 96 GLY A CA 1
ATOM 781 C C . GLY A 1 96 ? 10.305 0.077 14.149 1.00 81.62 96 GLY A C 1
ATOM 782 O O . GLY A 1 96 ? 10.323 0.989 14.977 1.00 81.62 96 GLY A O 1
ATOM 783 N N . GLU A 1 97 ? 9.619 0.175 13.008 1.00 88.00 97 GLU A N 1
ATOM 784 C CA . GLU A 1 97 ? 8.682 1.249 12.699 1.00 88.00 97 GLU A CA 1
ATOM 785 C C . GLU A 1 97 ? 7.306 0.667 12.367 1.00 88.00 97 GLU A C 1
ATOM 787 O O . GLU A 1 97 ? 7.169 -0.168 11.478 1.00 88.00 97 GLU A O 1
ATOM 792 N N . VAL A 1 98 ? 6.259 1.182 13.017 1.00 91.00 98 VAL A N 1
ATOM 793 C CA . VAL A 1 98 ? 4.884 0.813 12.668 1.00 91.00 98 VAL A CA 1
ATOM 794 C C . VAL A 1 98 ? 4.502 1.423 11.319 1.00 91.00 98 VAL A C 1
ATOM 796 O O . VAL A 1 98 ? 4.387 2.649 11.167 1.00 91.00 98 VAL A O 1
ATOM 799 N N . LEU A 1 99 ? 4.265 0.556 10.339 1.00 91.12 99 LEU A N 1
ATOM 800 C CA . LEU A 1 99 ? 3.714 0.904 9.039 1.00 91.12 99 LEU A CA 1
ATOM 801 C C . LEU A 1 99 ? 2.199 0.768 9.106 1.00 91.12 99 LEU A C 1
ATOM 803 O O . LEU A 1 99 ? 1.675 -0.286 9.429 1.00 91.12 99 LEU A O 1
ATOM 807 N N . ARG A 1 100 ? 1.476 1.846 8.802 1.00 93.44 100 ARG A N 1
ATOM 808 C CA . ARG A 1 100 ? 0.014 1.820 8.692 1.00 93.44 100 ARG A CA 1
ATOM 809 C C . ARG A 1 100 ? -0.340 1.640 7.226 1.00 93.44 100 ARG A C 1
ATOM 811 O O . ARG A 1 100 ? -0.254 2.610 6.473 1.00 93.44 100 ARG A O 1
ATOM 818 N N . LEU A 1 101 ? -0.689 0.428 6.815 1.00 93.88 101 LEU A N 1
ATOM 819 C CA . LEU A 1 101 ? -1.105 0.161 5.440 1.00 93.88 101 LEU A CA 1
ATOM 820 C C . LEU A 1 101 ? -2.597 0.446 5.296 1.00 93.88 101 LEU A C 1
ATOM 822 O O . LEU A 1 101 ? -3.362 0.096 6.185 1.00 93.88 101 LEU A O 1
ATOM 826 N N . ILE A 1 102 ? -3.005 1.108 4.216 1.00 94.88 102 ILE A N 1
ATOM 827 C CA . ILE A 1 102 ? -4.403 1.399 3.885 1.00 94.88 102 ILE A CA 1
ATOM 828 C C . ILE A 1 102 ? -4.767 0.769 2.543 1.00 94.88 102 ILE A C 1
ATOM 830 O O . ILE A 1 102 ? -3.980 0.828 1.596 1.00 94.88 102 ILE A O 1
ATOM 834 N N . THR A 1 103 ? -5.959 0.182 2.472 1.00 95.50 103 THR A N 1
ATOM 835 C CA . THR A 1 103 ? -6.490 -0.480 1.280 1.00 95.50 103 THR A CA 1
ATOM 836 C C . THR A 1 103 ? -8.018 -0.423 1.239 1.00 95.50 103 THR A C 1
ATOM 838 O O . THR A 1 103 ? -8.672 -0.271 2.271 1.00 95.50 103 THR A O 1
ATOM 841 N N . ASN A 1 104 ? -8.589 -0.565 0.045 1.00 95.69 104 ASN A N 1
ATOM 842 C CA . ASN A 1 104 ? -10.007 -0.851 -0.171 1.00 95.69 104 ASN A CA 1
ATOM 843 C C . ASN A 1 104 ? -10.285 -2.349 -0.448 1.00 95.69 104 ASN A C 1
ATOM 845 O O . ASN A 1 104 ? -11.415 -2.711 -0.764 1.00 95.69 104 ASN A O 1
ATOM 849 N N . ARG A 1 105 ? -9.281 -3.231 -0.307 1.00 94.69 105 ARG A N 1
ATOM 850 C CA . ARG A 1 105 ? -9.423 -4.695 -0.402 1.00 94.69 105 ARG A CA 1
ATOM 851 C C . ARG A 1 105 ? -9.794 -5.306 0.953 1.00 94.69 105 ARG A C 1
ATOM 853 O O . ARG A 1 105 ? -8.979 -5.371 1.880 1.00 94.69 105 ARG A O 1
ATOM 860 N N . PHE A 1 106 ? -11.026 -5.793 1.053 1.00 94.56 106 PHE A N 1
ATOM 861 C CA . PHE A 1 106 ? -11.541 -6.536 2.215 1.00 94.56 106 PHE A CA 1
ATOM 862 C C . PHE A 1 106 ? -11.588 -8.053 1.981 1.00 94.56 106 PHE A C 1
ATOM 864 O O . PHE A 1 106 ? -11.876 -8.813 2.897 1.00 94.56 106 PHE A O 1
ATOM 871 N N . ASP A 1 107 ? -11.300 -8.483 0.758 1.00 93.69 107 ASP A N 1
ATOM 872 C CA . ASP A 1 107 ? -11.360 -9.858 0.262 1.00 93.69 107 ASP A CA 1
ATOM 873 C C . ASP A 1 107 ? -10.072 -10.668 0.501 1.00 93.69 107 ASP A C 1
ATOM 875 O O . ASP A 1 107 ? -10.103 -11.891 0.412 1.00 93.69 107 ASP A O 1
ATOM 879 N N . ILE A 1 108 ? -8.957 -10.003 0.825 1.00 93.25 108 ILE A N 1
ATOM 880 C CA . ILE A 1 108 ? -7.637 -10.629 1.033 1.00 93.25 108 ILE A CA 1
ATOM 881 C C . ILE A 1 108 ? -7.213 -10.625 2.504 1.00 93.25 108 ILE A C 1
ATOM 883 O O . ILE A 1 108 ? -7.717 -9.851 3.321 1.00 93.25 108 ILE A O 1
ATOM 887 N N . SER A 1 109 ? -6.252 -11.462 2.874 1.00 94.56 109 SER A N 1
ATOM 888 C CA . SER A 1 109 ? -5.703 -11.497 4.232 1.00 94.56 109 SER A CA 1
ATOM 889 C C . SER A 1 109 ? -4.842 -10.258 4.557 1.00 94.56 109 SER A C 1
ATOM 891 O O . SER A 1 109 ? -4.281 -9.631 3.655 1.00 94.56 109 SER A O 1
ATOM 893 N N . PRO A 1 110 ? -4.670 -9.895 5.846 1.00 94.81 110 PRO A N 1
ATOM 894 C CA . PRO A 1 110 ? -3.746 -8.827 6.253 1.00 94.81 110 PRO A CA 1
ATOM 895 C C . PRO A 1 110 ? -2.304 -9.072 5.791 1.00 94.81 110 PRO A C 1
ATOM 897 O O . PRO A 1 110 ? -1.579 -8.133 5.463 1.00 94.81 110 PRO A O 1
ATOM 900 N N . LYS A 1 111 ? -1.906 -10.348 5.732 1.00 93.00 111 LYS A N 1
ATOM 901 C CA 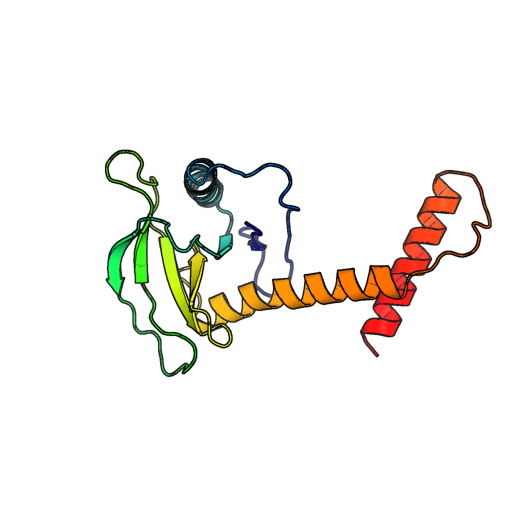. LYS A 1 111 ? -0.612 -10.779 5.208 1.00 93.00 111 LYS A CA 1
ATOM 902 C C . LYS A 1 111 ? -0.460 -10.432 3.731 1.00 93.00 111 LYS A C 1
ATOM 904 O O . LYS A 1 111 ? 0.553 -9.865 3.353 1.00 93.00 111 LYS A O 1
ATOM 909 N N . GLU A 1 112 ? -1.467 -10.714 2.908 1.00 93.06 112 GLU A N 1
ATOM 910 C CA . GLU A 1 112 ? -1.428 -10.363 1.484 1.00 93.06 112 GLU A CA 1
ATOM 911 C C . GLU A 1 112 ? -1.355 -8.845 1.277 1.00 93.06 112 GLU A C 1
ATOM 913 O O . GLU A 1 112 ? -0.616 -8.382 0.413 1.00 93.06 112 GLU A O 1
ATOM 918 N N . VAL A 1 113 ? -2.038 -8.048 2.112 1.00 92.81 113 VAL A N 1
ATOM 919 C CA . VAL A 1 113 ? -1.893 -6.578 2.099 1.00 92.81 113 VAL A CA 1
ATOM 920 C C . VAL A 1 113 ? -0.438 -6.165 2.369 1.00 92.81 113 VAL A C 1
ATOM 922 O O . VAL A 1 113 ? 0.102 -5.316 1.656 1.00 92.81 113 VAL A O 1
ATOM 925 N N . SER A 1 114 ? 0.201 -6.771 3.376 1.00 91.19 114 SER A N 1
ATOM 926 C CA . SER A 1 114 ? 1.622 -6.561 3.691 1.00 91.19 114 SER A CA 1
ATOM 927 C C . SER A 1 114 ? 2.535 -6.962 2.528 1.00 91.19 114 SER A C 1
ATOM 929 O O . SER A 1 114 ? 3.379 -6.171 2.100 1.00 91.19 114 SER A O 1
ATOM 931 N N . ASP A 1 115 ? 2.325 -8.149 1.958 1.00 90.19 115 ASP A N 1
ATOM 932 C CA . ASP A 1 115 ? 3.136 -8.688 0.867 1.00 90.19 115 ASP A CA 1
ATOM 933 C C . ASP A 1 115 ? 3.035 -7.805 -0.395 1.00 90.19 115 ASP A C 1
ATOM 935 O O . ASP A 1 115 ? 4.062 -7.453 -0.979 1.00 90.19 115 ASP A O 1
ATOM 939 N N . ILE A 1 116 ? 1.833 -7.330 -0.756 1.00 89.31 116 ILE A N 1
ATOM 940 C CA . ILE A 1 116 ? 1.629 -6.377 -1.864 1.00 89.31 116 ILE A CA 1
ATOM 941 C C . ILE A 1 116 ? 2.416 -5.082 -1.625 1.00 89.31 116 ILE A C 1
ATOM 943 O O . ILE A 1 116 ? 3.057 -4.555 -2.540 1.00 89.31 116 ILE A O 1
ATOM 947 N N . TYR A 1 117 ? 2.390 -4.548 -0.398 1.00 87.69 117 TYR A N 1
ATOM 948 C CA . TYR A 1 117 ? 3.164 -3.351 -0.073 1.00 87.69 117 TYR A CA 1
ATOM 949 C C . TYR A 1 117 ? 4.676 -3.615 -0.125 1.00 87.69 117 TYR A C 1
ATOM 951 O O . TYR A 1 117 ? 5.433 -2.749 -0.572 1.00 87.69 117 TYR A O 1
ATOM 959 N N . ARG A 1 118 ? 5.131 -4.806 0.279 1.00 85.00 118 ARG A N 1
ATOM 960 C CA . ARG A 1 118 ? 6.544 -5.202 0.228 1.00 85.00 118 ARG A CA 1
ATOM 961 C C . ARG A 1 118 ? 7.064 -5.334 -1.201 1.00 85.00 118 ARG A C 1
ATOM 963 O O . ARG A 1 118 ? 8.180 -4.883 -1.454 1.00 85.00 118 ARG A O 1
ATOM 970 N N . SER A 1 119 ? 6.264 -5.828 -2.148 1.00 83.31 119 SER A N 1
ATOM 971 C CA . SER A 1 119 ? 6.657 -5.896 -3.568 1.00 83.31 119 SER A CA 1
ATOM 972 C C . SER A 1 119 ? 7.083 -4.533 -4.132 1.00 83.31 119 SER A C 1
ATOM 974 O O . SER A 1 119 ? 7.936 -4.452 -5.015 1.00 83.31 119 SER A O 1
ATOM 976 N N . ARG A 1 120 ? 6.583 -3.419 -3.579 1.00 77.75 120 ARG A N 1
ATOM 977 C CA . ARG A 1 120 ? 7.076 -2.084 -3.944 1.00 77.75 120 ARG A CA 1
ATOM 978 C C . ARG A 1 120 ? 8.556 -1.880 -3.594 1.00 77.75 120 ARG A C 1
ATOM 980 O O . ARG A 1 120 ? 9.274 -1.246 -4.366 1.00 77.75 120 ARG A O 1
ATOM 987 N N . TRP A 1 121 ? 9.007 -2.349 -2.431 1.00 75.44 121 TRP A N 1
ATOM 988 C CA . TRP A 1 121 ? 10.411 -2.212 -2.022 1.00 75.44 121 TRP A CA 1
ATOM 989 C C . TRP A 1 121 ? 11.332 -2.981 -2.963 1.00 75.44 121 TRP A C 1
ATOM 991 O O . TRP A 1 121 ? 12.385 -2.471 -3.336 1.00 75.44 121 TRP A O 1
ATOM 1001 N N . GLU A 1 122 ? 10.915 -4.168 -3.396 1.00 78.19 122 GLU A N 1
ATOM 1002 C CA . GLU A 1 122 ? 11.654 -4.965 -4.378 1.00 78.19 122 GLU A CA 1
ATOM 1003 C C . GLU A 1 122 ? 11.810 -4.208 -5.701 1.00 78.19 122 GLU A C 1
ATOM 1005 O O . GLU A 1 122 ? 12.906 -4.152 -6.257 1.00 78.19 122 GLU A O 1
ATOM 1010 N N . ILE A 1 123 ? 10.759 -3.517 -6.152 1.00 78.19 123 ILE A N 1
ATOM 1011 C CA . ILE A 1 123 ? 10.810 -2.661 -7.344 1.00 78.19 123 ILE A CA 1
ATOM 1012 C C . ILE A 1 123 ? 11.772 -1.477 -7.148 1.00 78.19 123 ILE A C 1
ATOM 1014 O O . ILE A 1 123 ? 12.554 -1.150 -8.043 1.00 78.19 123 ILE A O 1
ATOM 1018 N N . GLU A 1 124 ? 11.752 -0.816 -5.987 1.00 78.56 124 GLU A N 1
ATOM 1019 C CA . GLU A 1 124 ? 12.696 0.271 -5.688 1.00 78.56 124 GLU A CA 1
ATOM 1020 C C . GLU A 1 124 ? 14.151 -0.221 -5.685 1.00 78.56 124 GLU A C 1
ATOM 1022 O O . GLU A 1 124 ? 15.032 0.451 -6.234 1.00 78.56 124 GLU A O 1
ATOM 1027 N N . LEU A 1 125 ? 14.403 -1.406 -5.123 1.00 81.38 125 LEU A N 1
ATOM 1028 C CA . LEU A 1 125 ? 15.710 -2.060 -5.150 1.00 81.38 125 LEU A CA 1
ATOM 1029 C C . LEU A 1 125 ? 16.124 -2.434 -6.575 1.00 81.38 125 LEU A C 1
ATOM 1031 O O . LEU A 1 125 ? 17.268 -2.172 -6.945 1.00 81.38 125 LEU A O 1
ATOM 1035 N N . PHE A 1 126 ? 15.202 -2.941 -7.394 1.00 81.44 126 PHE A N 1
ATOM 1036 C CA . PHE A 1 126 ? 15.440 -3.211 -8.810 1.00 81.44 126 PHE A CA 1
ATOM 1037 C C . PHE A 1 126 ? 15.854 -1.940 -9.561 1.00 81.44 126 PHE A C 1
ATOM 1039 O O . PHE A 1 126 ? 16.892 -1.921 -10.218 1.00 81.44 126 PHE A O 1
ATOM 1046 N N . PHE A 1 127 ? 15.123 -0.829 -9.414 1.00 80.38 127 PHE A N 1
ATOM 1047 C CA . PHE A 1 127 ? 15.495 0.430 -10.071 1.00 80.38 127 PHE A CA 1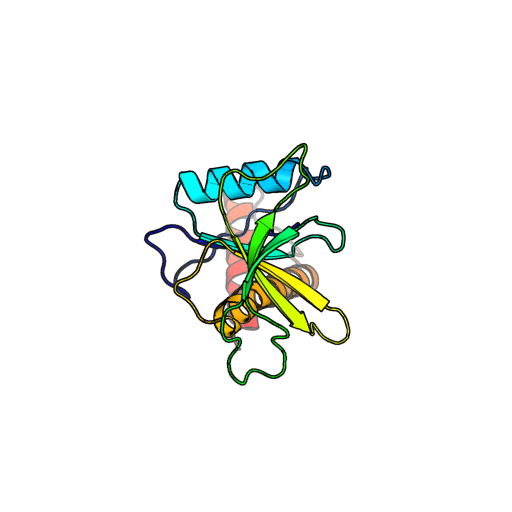
ATOM 1048 C C . PHE A 1 127 ? 16.793 1.030 -9.528 1.00 80.38 127 PHE A C 1
ATOM 1050 O O . PHE A 1 127 ? 17.536 1.671 -10.277 1.00 80.38 127 PHE A O 1
ATOM 1057 N N . LYS A 1 128 ? 17.086 0.848 -8.236 1.00 82.19 128 LYS A N 1
ATOM 1058 C CA . LYS A 1 128 ? 18.373 1.238 -7.651 1.00 82.19 128 LYS A CA 1
ATOM 1059 C C . LYS A 1 128 ? 19.511 0.425 -8.266 1.00 82.19 128 LYS A C 1
ATOM 1061 O O . LYS A 1 128 ? 20.502 1.014 -8.690 1.00 82.19 128 LYS A O 1
ATOM 1066 N N . TRP A 1 129 ? 19.343 -0.891 -8.360 1.00 85.00 129 TRP A N 1
ATOM 1067 C CA . TRP A 1 129 ? 20.302 -1.790 -8.989 1.00 85.00 129 TRP A CA 1
ATOM 1068 C C . TRP A 1 129 ? 20.508 -1.432 -10.464 1.00 85.00 129 TRP A C 1
ATOM 1070 O O . TRP A 1 129 ? 21.646 -1.265 -10.896 1.00 85.00 129 TRP A O 1
ATOM 1080 N N . LEU A 1 130 ? 19.422 -1.195 -11.201 1.00 83.19 130 LEU A N 1
ATOM 1081 C CA . LEU A 1 130 ? 19.439 -0.794 -12.606 1.00 83.19 130 LEU A CA 1
ATOM 1082 C C . LEU A 1 130 ? 20.252 0.488 -12.801 1.00 83.19 130 LEU A C 1
ATOM 1084 O O . LEU A 1 130 ? 21.152 0.518 -13.629 1.00 83.19 130 LEU A O 1
ATOM 1088 N N . LYS A 1 131 ? 20.019 1.527 -11.992 1.00 81.62 131 LYS A N 1
ATOM 1089 C CA . LYS A 1 131 ? 20.800 2.776 -12.057 1.00 81.62 131 LYS A CA 1
ATOM 1090 C C . LYS A 1 131 ? 22.287 2.586 -11.739 1.00 81.62 131 LYS A C 1
ATOM 1092 O O . LYS A 1 131 ? 23.103 3.361 -12.222 1.00 81.62 131 LYS A O 1
ATOM 1097 N N . GLN A 1 132 ? 22.632 1.605 -10.905 1.00 82.75 132 GLN A N 1
ATOM 1098 C CA . GLN A 1 132 ? 24.018 1.318 -10.526 1.00 82.75 132 GLN A CA 1
ATOM 1099 C C . GLN A 1 132 ? 24.763 0.478 -11.573 1.00 82.75 132 GLN A C 1
ATOM 1101 O O . GLN A 1 132 ? 25.968 0.654 -11.734 1.00 82.75 132 GLN A O 1
ATOM 1106 N N . HIS A 1 133 ? 24.065 -0.413 -12.280 1.00 79.62 133 HIS A N 1
ATOM 1107 C CA . HIS A 1 133 ? 24.687 -1.418 -13.150 1.00 79.62 133 HIS A CA 1
ATOM 1108 C C . HIS A 1 133 ? 24.455 -1.167 -14.646 1.00 79.62 133 HIS A C 1
ATOM 1110 O O . HIS A 1 133 ? 25.244 -1.628 -15.470 1.00 79.62 133 HIS A O 1
ATOM 1116 N N . VAL A 1 134 ? 23.429 -0.396 -15.024 1.00 77.69 134 VAL A N 1
ATOM 1117 C CA . VAL A 1 134 ? 23.239 0.055 -16.408 1.00 77.69 134 VAL A CA 1
ATOM 1118 C C . VAL A 1 134 ? 24.190 1.211 -16.680 1.00 77.69 134 VAL A C 1
ATOM 1120 O O . VAL A 1 134 ? 23.944 2.352 -16.292 1.00 77.69 134 VAL A O 1
ATOM 1123 N N . ASN A 1 135 ? 25.273 0.924 -17.396 1.00 74.25 135 ASN A N 1
ATOM 1124 C CA . ASN A 1 135 ? 26.162 1.942 -17.937 1.00 74.25 135 ASN A CA 1
ATOM 1125 C C . ASN A 1 135 ? 26.237 1.799 -19.462 1.00 74.25 135 ASN A C 1
ATOM 1127 O O . ASN A 1 135 ? 26.933 0.926 -19.983 1.00 74.25 135 ASN A O 1
ATOM 1131 N N . ILE A 1 136 ? 25.505 2.657 -20.180 1.00 75.31 136 ILE A N 1
ATOM 1132 C CA . ILE A 1 136 ? 25.606 2.759 -21.639 1.00 75.31 136 ILE A CA 1
ATOM 1133 C C . ILE A 1 136 ? 26.806 3.658 -21.949 1.00 75.31 136 ILE A C 1
ATOM 1135 O O . ILE A 1 136 ? 26.699 4.881 -21.942 1.00 75.31 136 ILE A O 1
ATOM 1139 N N . LYS A 1 137 ? 27.969 3.042 -22.178 1.00 75.19 137 LYS A N 1
ATOM 1140 C CA . LYS A 1 137 ? 29.236 3.761 -22.406 1.00 75.19 137 LYS A CA 1
ATOM 1141 C C . LYS A 1 137 ? 29.301 4.467 -23.759 1.00 75.19 137 LYS A C 1
ATOM 1143 O O . LYS A 1 137 ? 30.029 5.444 -23.909 1.00 75.19 137 LYS A O 1
ATOM 1148 N N . THR A 1 138 ? 28.604 3.949 -24.766 1.00 78.56 138 THR A N 1
ATOM 1149 C CA . THR A 1 138 ? 28.665 4.466 -26.136 1.00 78.56 138 THR A CA 1
ATOM 1150 C C . THR A 1 138 ? 27.357 4.167 -26.849 1.00 78.56 138 THR A C 1
ATOM 1152 O O . THR A 1 138 ? 26.873 3.038 -26.795 1.00 78.56 138 THR A O 1
ATOM 1155 N N . PHE A 1 139 ? 26.806 5.173 -27.528 1.00 82.38 139 PHE A N 1
ATOM 1156 C CA . PHE A 1 139 ? 25.694 4.979 -28.449 1.00 82.38 139 PHE A CA 1
ATOM 1157 C C . PHE A 1 139 ? 26.246 4.673 -29.843 1.00 82.38 139 PHE A C 1
ATOM 1159 O O . PHE A 1 139 ? 27.034 5.445 -30.380 1.00 82.38 139 PHE A O 1
ATOM 1166 N N . TYR A 1 140 ? 25.834 3.552 -30.436 1.00 81.31 140 TYR A N 1
ATOM 1167 C CA . TYR A 1 140 ? 26.275 3.145 -31.783 1.00 81.31 140 TYR A CA 1
ATOM 1168 C C . TYR A 1 140 ? 25.405 3.714 -32.916 1.00 81.31 140 TYR A C 1
ATOM 1170 O O . TYR A 1 140 ? 25.623 3.409 -34.084 1.00 81.31 140 TYR A O 1
ATOM 1178 N N . GLY A 1 141 ? 24.390 4.513 -32.583 1.00 84.06 141 GLY A N 1
ATOM 1179 C CA . GLY A 1 141 ? 23.528 5.172 -33.555 1.00 84.06 141 GLY A CA 1
ATOM 1180 C C . GLY A 1 141 ? 22.838 6.376 -32.929 1.00 84.06 141 GLY A C 1
ATOM 1181 O O . GLY A 1 141 ? 22.434 6.322 -31.772 1.00 84.06 141 GLY A O 1
ATOM 1182 N N . GLU A 1 142 ? 22.717 7.452 -33.702 1.00 84.00 142 GLU A N 1
ATOM 1183 C CA . GLU A 1 142 ? 22.266 8.763 -33.207 1.00 84.00 142 GLU A CA 1
ATOM 1184 C C . GLU A 1 142 ? 20.785 9.043 -33.491 1.00 84.00 142 GLU A C 1
ATOM 1186 O O . GLU A 1 142 ? 20.208 9.981 -32.945 1.00 84.00 142 GLU A O 1
ATOM 1191 N N . SER A 1 143 ? 20.136 8.224 -34.326 1.00 93.12 143 SER A N 1
ATOM 1192 C CA . SER A 1 143 ? 18.690 8.338 -34.533 1.00 93.12 143 SER A CA 1
ATOM 1193 C C . SER A 1 143 ? 17.928 7.983 -33.256 1.00 93.12 143 SER A C 1
ATOM 1195 O O . SER A 1 143 ? 18.325 7.082 -32.513 1.00 93.12 143 SER A O 1
ATOM 1197 N N . GLU A 1 144 ? 16.782 8.628 -33.039 1.00 89.88 144 GLU A N 1
ATOM 1198 C CA . GLU A 1 144 ? 15.915 8.372 -31.884 1.00 89.88 144 GLU A CA 1
ATOM 1199 C C . GLU A 1 144 ? 15.586 6.877 -31.722 1.00 89.88 144 GLU A C 1
ATOM 1201 O O . GLU A 1 144 ? 15.657 6.333 -30.621 1.00 89.88 144 GLU A O 1
ATOM 1206 N N . ASN A 1 145 ? 15.304 6.187 -32.831 1.00 90.69 145 ASN A N 1
ATOM 1207 C CA . ASN A 1 145 ? 15.020 4.753 -32.832 1.00 90.69 145 ASN A CA 1
ATOM 1208 C C . ASN A 1 145 ? 16.246 3.910 -32.454 1.00 90.69 145 ASN A C 1
ATOM 1210 O O . ASN A 1 145 ? 16.111 2.934 -31.720 1.00 90.69 145 ASN A O 1
ATOM 1214 N N . ALA A 1 146 ? 17.445 4.283 -32.913 1.00 86.62 146 ALA A N 1
ATOM 1215 C CA . ALA A 1 146 ? 18.677 3.576 -32.561 1.00 86.62 146 ALA A CA 1
ATOM 1216 C C . ALA A 1 146 ? 18.996 3.709 -31.065 1.00 86.62 146 ALA A C 1
ATOM 1218 O O . ALA A 1 146 ? 19.334 2.716 -30.419 1.00 86.62 146 ALA A O 1
ATOM 1219 N N . VAL A 1 147 ? 18.814 4.907 -30.506 1.00 87.06 147 VAL A N 1
ATOM 1220 C CA . VAL A 1 147 ? 18.976 5.168 -29.070 1.00 87.06 147 VAL A CA 1
ATOM 1221 C C . VAL A 1 147 ? 17.935 4.395 -28.257 1.00 87.06 147 VAL A C 1
ATOM 1223 O O . VAL A 1 147 ? 18.302 3.689 -27.318 1.00 87.06 147 VAL A O 1
ATOM 1226 N N . LYS A 1 148 ? 16.649 4.449 -28.640 1.00 88.06 148 LYS A N 1
ATOM 1227 C CA . LYS A 1 148 ? 15.567 3.688 -27.986 1.00 88.06 148 LYS A CA 1
ATOM 1228 C C . LYS A 1 148 ? 15.858 2.190 -27.967 1.00 88.06 148 LYS A C 1
ATOM 1230 O O . LYS A 1 148 ? 15.797 1.573 -26.908 1.00 88.06 148 LYS A O 1
ATOM 1235 N N . ASN A 1 149 ? 16.242 1.623 -29.109 1.00 89.00 149 ASN A N 1
ATOM 1236 C CA . ASN A 1 149 ? 16.563 0.203 -29.213 1.00 89.00 149 ASN A CA 1
ATOM 1237 C C . ASN A 1 149 ? 17.754 -0.184 -28.328 1.00 89.00 149 ASN A C 1
ATOM 1239 O O . ASN A 1 149 ? 17.700 -1.210 -27.659 1.00 89.00 149 ASN A O 1
ATOM 1243 N N . GLN A 1 150 ? 18.803 0.640 -28.264 1.00 86.88 150 GLN A N 1
ATO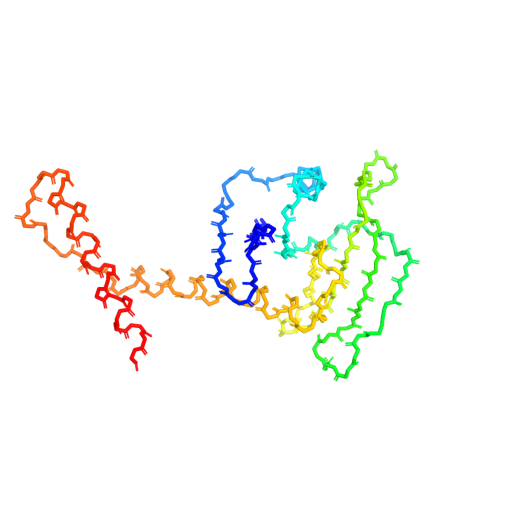M 1244 C CA . GLN A 1 150 ? 19.946 0.377 -27.382 1.00 86.88 150 GLN A CA 1
ATOM 1245 C C . GLN A 1 150 ? 19.559 0.414 -25.902 1.00 86.88 150 GLN A C 1
ATOM 1247 O O . GLN A 1 150 ? 19.992 -0.449 -25.137 1.00 86.88 150 GLN A O 1
ATOM 1252 N N . VAL A 1 151 ? 18.702 1.359 -25.505 1.00 86.12 151 VAL A N 1
ATOM 1253 C CA . VAL A 1 151 ? 18.159 1.416 -24.142 1.00 86.12 151 VAL A CA 1
ATOM 1254 C C . VAL A 1 151 ? 17.310 0.178 -23.844 1.00 86.12 151 VAL A C 1
ATOM 1256 O O . VAL A 1 151 ? 17.520 -0.453 -22.811 1.00 86.12 151 VAL A O 1
ATOM 1259 N N . TYR A 1 152 ? 16.403 -0.227 -24.740 1.00 88.38 152 TYR A N 1
ATOM 1260 C CA . TYR A 1 152 ? 15.586 -1.431 -24.544 1.00 88.38 152 TYR A CA 1
ATOM 1261 C C . TYR A 1 152 ? 16.437 -2.697 -24.425 1.00 88.38 152 TYR A C 1
ATOM 1263 O O . TYR A 1 152 ? 16.234 -3.478 -23.496 1.00 88.38 152 TYR A O 1
ATOM 1271 N N . THR A 1 153 ? 17.441 -2.873 -25.284 1.00 86.44 153 THR A N 1
ATOM 1272 C CA . THR A 1 153 ? 18.356 -4.019 -25.198 1.00 86.44 153 THR A CA 1
ATOM 1273 C C . THR A 1 153 ? 19.123 -4.026 -23.874 1.00 86.44 153 THR A C 1
ATOM 1275 O O . THR A 1 153 ? 19.175 -5.062 -23.211 1.00 86.44 153 THR A O 1
ATOM 1278 N N . ALA A 1 154 ? 19.642 -2.879 -23.421 1.00 85.06 154 ALA A N 1
ATOM 1279 C CA . ALA A 1 154 ? 20.308 -2.777 -22.121 1.00 85.06 154 ALA A CA 1
ATOM 1280 C C . ALA A 1 154 ? 19.370 -3.144 -20.956 1.00 85.06 154 ALA A C 1
ATOM 1282 O O . ALA A 1 154 ? 19.766 -3.884 -20.057 1.00 85.06 154 ALA A O 1
ATOM 1283 N N . LEU A 1 155 ? 18.112 -2.690 -20.998 1.00 85.31 155 LEU A N 1
ATOM 1284 C CA . LEU A 1 155 ? 17.096 -3.029 -19.999 1.00 85.31 155 LEU A CA 1
ATOM 1285 C C . LEU A 1 155 ? 16.775 -4.531 -19.986 1.00 85.31 155 LEU A C 1
ATOM 1287 O O . LEU A 1 155 ? 16.742 -5.127 -18.911 1.00 85.31 155 LEU A O 1
ATOM 1291 N N . THR A 1 156 ? 16.586 -5.159 -21.154 1.00 85.19 156 THR A N 1
ATOM 1292 C CA . THR A 1 156 ? 16.311 -6.608 -21.245 1.00 85.19 156 THR A CA 1
ATOM 1293 C C . THR A 1 156 ? 17.474 -7.459 -20.735 1.00 85.19 156 THR A C 1
ATOM 1295 O O . THR A 1 156 ? 17.254 -8.406 -19.983 1.00 85.19 156 THR A O 1
ATOM 1298 N N . HIS A 1 157 ? 18.715 -7.090 -21.064 1.00 84.62 157 HIS A N 1
ATOM 1299 C CA . HIS A 1 157 ? 19.909 -7.747 -20.534 1.00 84.62 157 HIS A CA 1
ATOM 1300 C C . HIS A 1 157 ? 19.989 -7.615 -19.007 1.00 84.62 157 HIS A C 1
ATOM 1302 O O . HIS A 1 157 ? 20.244 -8.589 -18.306 1.00 84.62 157 HIS A O 1
ATOM 1308 N N . CYS A 1 158 ? 19.728 -6.421 -18.476 1.00 80.75 158 CYS A N 1
ATOM 1309 C CA . CYS A 1 158 ? 19.702 -6.185 -17.037 1.00 80.75 158 CYS A CA 1
ATOM 1310 C C . CYS A 1 158 ? 18.629 -6.998 -16.317 1.00 80.75 158 CYS A C 1
ATOM 1312 O O . CYS A 1 158 ? 18.908 -7.536 -15.250 1.00 80.75 158 CYS A O 1
ATOM 1314 N N . LEU A 1 159 ? 17.442 -7.138 -16.907 1.00 81.56 159 LEU A N 1
ATOM 1315 C CA . LEU A 1 159 ? 16.404 -8.012 -16.372 1.00 81.56 159 LEU A CA 1
ATOM 1316 C C . LEU A 1 159 ? 16.870 -9.476 -16.342 1.00 81.56 159 LEU A C 1
ATOM 1318 O O . LEU A 1 159 ? 16.670 -10.154 -15.342 1.00 81.56 159 LEU A O 1
ATOM 1322 N N . HIS A 1 160 ? 17.541 -9.946 -17.397 1.00 82.75 160 HIS A N 1
ATOM 1323 C CA . HIS A 1 160 ? 18.078 -11.307 -17.449 1.00 82.75 160 HIS A CA 1
ATOM 1324 C C . HIS A 1 160 ? 19.140 -11.567 -16.371 1.00 82.75 160 HIS A C 1
ATOM 1326 O O . HIS A 1 160 ? 19.067 -12.578 -15.683 1.00 82.75 160 HIS A O 1
ATOM 1332 N N . VAL A 1 161 ? 20.087 -10.640 -16.191 1.00 83.31 161 VAL A N 1
ATOM 1333 C CA . VAL A 1 161 ? 21.133 -10.737 -15.156 1.00 83.31 161 VAL A CA 1
ATOM 1334 C C . VAL A 1 161 ? 20.547 -10.677 -13.746 1.00 83.31 161 VAL A C 1
ATOM 1336 O O . VAL A 1 161 ? 21.071 -11.317 -12.849 1.00 83.31 161 VAL A O 1
ATOM 1339 N N . PHE A 1 162 ? 19.475 -9.914 -13.539 1.00 76.69 162 PHE A N 1
ATOM 1340 C CA . PHE A 1 162 ? 18.836 -9.783 -12.230 1.00 76.69 162 PHE A CA 1
ATOM 1341 C C . PHE A 1 162 ? 18.061 -11.043 -11.800 1.00 76.69 162 PHE A C 1
ATOM 1343 O O . PHE A 1 162 ? 17.851 -11.246 -10.609 1.00 76.69 162 PHE A O 1
ATOM 1350 N N . ILE A 1 163 ? 17.609 -11.863 -12.757 1.00 77.38 163 ILE A N 1
ATOM 1351 C CA . ILE A 1 163 ? 16.828 -13.088 -12.502 1.00 77.38 163 ILE A CA 1
ATOM 1352 C C . ILE A 1 163 ? 17.730 -14.311 -12.224 1.00 77.38 163 ILE A C 1
ATOM 1354 O O . ILE A 1 163 ? 17.247 -15.298 -11.671 1.00 77.38 163 ILE A O 1
ATOM 1358 N N . GLN A 1 164 ? 19.009 -14.264 -12.615 1.00 67.38 164 GLN A N 1
ATOM 1359 C CA . GLN A 1 164 ? 20.001 -15.324 -12.372 1.00 67.38 164 GLN A CA 1
ATOM 1360 C C . GLN A 1 164 ? 20.624 -15.220 -10.979 1.00 67.38 164 GLN A C 1
ATOM 1362 O O . GLN A 1 164 ? 20.841 -16.294 -10.375 1.00 67.38 164 GLN A O 1
#

pLDDT: mean 80.72, std 16.33, range [34.72, 97.5]

Organism: NCBI:txid568899

Secondary structure (DSSP, 8-state):
--EEEE-TT--TTT--EEPP--S---HHHHHHHHHHHHHTT-EEEEEPPTT--EEEEEEE--TT-TTB--EEEEEEEETTEE-SS-EEEEEEESSSSEEEEEES--SS-HHHHHHHHHHHHHHHHHHHHHHHH------S--SHHHHHHHHHHHHHHHHHHHH-